Protein AF-A0A935QGN1-F1 (afdb_monomer_lite)

Secondary structure (DSSP, 8-state):
-PPPPHHHHHHHIIIIISTTS-HHHHHH-S-TTTTT---HHHHHHHHHHHHHHHS-HHHHTT--GGGGSSHHHHHHHHHT-

Sequence (81 aa):
MSKKPWDEVETELVENVFYAHDEAKVRESVDLAKEGMLDSLSIVAILEVLADASGEEEALDTAQASDFRNLGLIRALYERL

Radius of gyration: 11.6 Å; chains: 1; bounding box: 28×22×29 Å

pLDDT: mean 95.18, std 4.66, range [62.44, 98.19]

Foldseek 3Di:
DAAADLVVLLVCLCVPLQVVDDSVCQQPFPFCVVVVRDDPVSVVVLLVSLCVRHVCNVLCVPDDPVCVRHSVSSVVSSVVD

Structure (mmCIF, N/CA/C/O backbone):
data_AF-A0A935QGN1-F1
#
_entry.id   AF-A0A935QGN1-F1
#
loop_
_atom_site.group_PDB
_atom_site.id
_atom_site.type_symbol
_atom_site.label_atom_id
_atom_site.label_alt_id
_atom_site.label_comp_id
_atom_site.label_asym_id
_atom_site.label_entity_id
_atom_site.label_seq_id
_atom_site.pdbx_PDB_ins_code
_atom_site.Cartn_x
_atom_site.Cartn_y
_atom_site.Cartn_z
_atom_site.occupancy
_atom_site.B_iso_or_equiv
_atom_site.auth_seq_id
_atom_site.auth_comp_id
_atom_site.auth_asym_id
_atom_site.auth_atom_id
_atom_site.pdbx_PDB_model_num
ATOM 1 N N . MET A 1 1 ? -13.381 -3.458 14.657 1.00 62.44 1 MET A N 1
ATOM 2 C CA . MET A 1 1 ? -12.197 -4.341 14.748 1.00 62.44 1 MET A CA 1
ATOM 3 C C . MET A 1 1 ? -11.042 -3.527 15.314 1.00 62.44 1 MET A C 1
ATOM 5 O O . MET A 1 1 ? -11.171 -2.314 15.368 1.00 62.44 1 MET A O 1
ATOM 9 N N . SER A 1 2 ? -9.978 -4.157 15.816 1.00 81.38 2 SER A N 1
ATOM 10 C CA . SER A 1 2 ? -8.748 -3.428 16.157 1.00 81.38 2 SER A CA 1
ATOM 11 C C . SER A 1 2 ? -7.861 -3.398 14.915 1.00 81.38 2 SER A C 1
ATOM 13 O O . SER A 1 2 ? -7.771 -4.41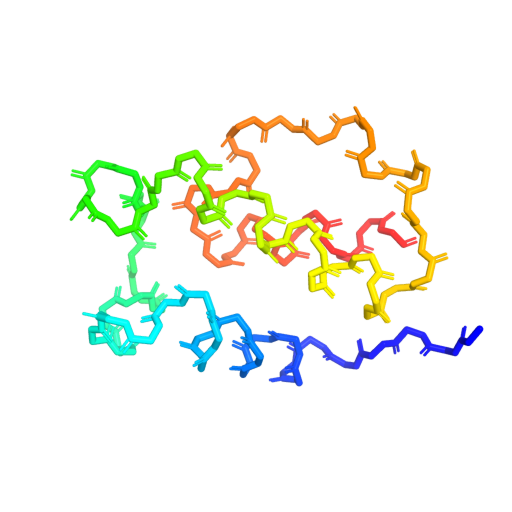2 14.227 1.00 81.38 2 SER A O 1
ATOM 15 N N . LYS A 1 3 ? -7.271 -2.239 14.628 1.00 93.31 3 LYS A N 1
ATOM 16 C CA . LYS A 1 3 ? -6.397 -1.990 13.481 1.00 93.31 3 LYS A CA 1
ATOM 17 C C . LYS A 1 3 ? -5.222 -2.976 13.441 1.00 93.31 3 LYS A C 1
ATOM 19 O O . LYS A 1 3 ? -4.565 -3.170 14.468 1.00 93.31 3 LYS A O 1
ATOM 24 N N . LYS A 1 4 ? -4.946 -3.581 12.279 1.00 97.00 4 LYS A N 1
ATOM 25 C CA . LYS A 1 4 ? -3.811 -4.509 12.113 1.00 97.00 4 LYS A CA 1
ATOM 26 C C . LYS A 1 4 ? -2.463 -3.791 12.324 1.00 97.00 4 LYS A C 1
ATOM 28 O O . LYS A 1 4 ? -2.336 -2.616 11.958 1.00 97.00 4 LYS A O 1
ATOM 33 N N . PRO A 1 5 ? -1.433 -4.457 12.874 1.00 97.12 5 PRO A N 1
ATOM 34 C CA . PRO A 1 5 ? -0.071 -3.928 12.894 1.00 97.12 5 PRO A CA 1
ATOM 35 C C . PRO A 1 5 ? 0.439 -3.616 11.482 1.00 97.12 5 PRO A C 1
ATOM 37 O O . PRO A 1 5 ? 0.120 -4.333 10.537 1.00 97.12 5 PRO A O 1
ATOM 40 N N . TRP A 1 6 ? 1.267 -2.574 11.340 1.00 97.31 6 TRP A N 1
ATOM 41 C CA . TRP A 1 6 ? 1.820 -2.196 10.032 1.00 97.31 6 TRP A CA 1
ATOM 42 C C . TRP A 1 6 ? 2.578 -3.345 9.359 1.00 97.31 6 TRP A C 1
ATOM 44 O O . TRP A 1 6 ? 2.413 -3.534 8.164 1.00 97.31 6 TRP A O 1
ATOM 54 N N . ASP A 1 7 ? 3.348 -4.137 10.105 1.00 97.62 7 ASP A N 1
ATOM 55 C CA . ASP A 1 7 ? 4.150 -5.224 9.525 1.00 97.62 7 ASP A CA 1
ATOM 56 C C . ASP A 1 7 ? 3.274 -6.289 8.829 1.00 97.62 7 ASP A C 1
ATOM 58 O O . ASP A 1 7 ? 3.671 -6.864 7.814 1.00 97.62 7 ASP A O 1
ATOM 62 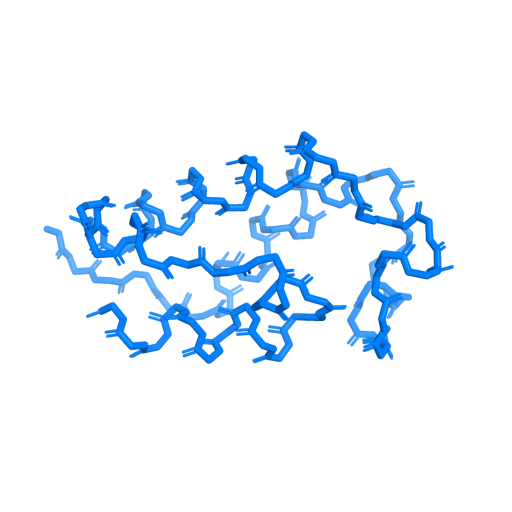N N . GLU A 1 8 ? 2.052 -6.516 9.328 1.00 97.94 8 GLU A N 1
ATOM 63 C CA . GLU A 1 8 ? 1.068 -7.396 8.682 1.00 97.94 8 GLU A CA 1
ATOM 64 C C . GLU A 1 8 ? 0.504 -6.754 7.408 1.00 97.94 8 GLU A C 1
ATOM 66 O O . GLU A 1 8 ? 0.436 -7.404 6.368 1.00 97.94 8 GLU A O 1
ATOM 71 N N . VAL A 1 9 ? 0.172 -5.460 7.458 1.00 98.00 9 VAL A N 1
ATOM 72 C CA . VAL A 1 9 ? -0.314 -4.704 6.292 1.00 98.00 9 VAL A CA 1
ATOM 73 C C . VAL A 1 9 ? 0.747 -4.632 5.198 1.00 98.00 9 VAL A C 1
ATOM 75 O O . VAL A 1 9 ? 0.447 -4.860 4.033 1.00 98.00 9 VAL A O 1
ATOM 78 N N . GLU A 1 10 ? 1.999 -4.354 5.557 1.00 98.19 10 GLU A N 1
ATOM 79 C CA . GLU A 1 10 ? 3.116 -4.318 4.617 1.00 98.19 10 GLU A CA 1
ATOM 80 C C . GLU A 1 10 ? 3.300 -5.670 3.926 1.00 98.19 10 GLU A C 1
ATOM 82 O O . GLU A 1 10 ? 3.485 -5.712 2.710 1.00 98.19 10 GLU A O 1
ATOM 87 N N . THR A 1 11 ? 3.199 -6.767 4.682 1.00 97.81 11 THR A N 1
ATOM 88 C CA . THR A 1 11 ? 3.258 -8.126 4.129 1.00 97.81 11 THR A CA 1
ATOM 89 C C . THR A 1 11 ? 2.119 -8.354 3.134 1.00 97.81 11 THR A C 1
ATOM 91 O O . THR A 1 11 ? 2.375 -8.757 2.003 1.00 97.81 11 THR A O 1
ATOM 94 N N . GLU A 1 12 ? 0.879 -8.008 3.494 1.00 97.62 12 GLU A N 1
ATOM 95 C CA . GLU A 1 12 ? -0.278 -8.135 2.596 1.00 97.62 12 GLU A CA 1
ATOM 96 C C . GLU A 1 12 ? -0.126 -7.287 1.323 1.00 97.62 12 GLU A C 1
ATOM 98 O O . GLU A 1 12 ? -0.469 -7.746 0.233 1.00 97.62 12 GLU A O 1
ATOM 103 N N . LEU A 1 13 ? 0.423 -6.074 1.423 1.00 98.06 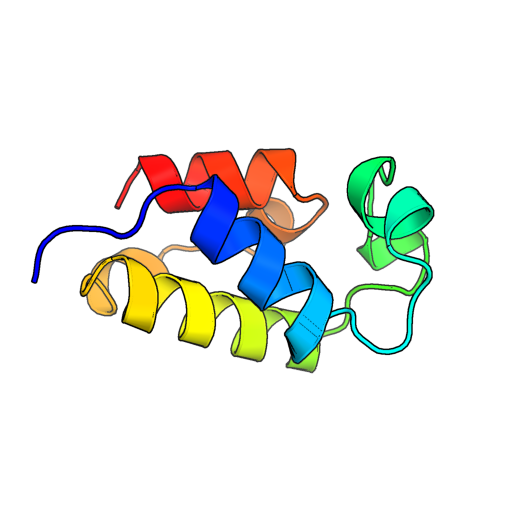13 LEU A N 1
ATOM 104 C CA . LEU A 1 13 ? 0.687 -5.221 0.263 1.00 98.06 13 LEU A CA 1
ATOM 105 C C . LEU A 1 13 ? 1.733 -5.842 -0.668 1.00 98.06 13 LEU A C 1
ATOM 107 O O . LEU A 1 13 ? 1.526 -5.900 -1.881 1.00 98.06 13 LEU A O 1
ATOM 111 N N . VAL A 1 14 ? 2.851 -6.318 -0.123 1.00 97.69 14 VAL A N 1
ATOM 112 C CA . VAL A 1 14 ? 3.912 -6.953 -0.915 1.00 97.69 14 VAL A CA 1
ATOM 113 C C . VAL A 1 14 ? 3.403 -8.231 -1.586 1.00 97.69 14 VAL A C 1
ATOM 115 O O . VAL A 1 14 ? 3.619 -8.414 -2.783 1.00 97.69 14 VAL A O 1
ATOM 118 N N . GLU A 1 15 ? 2.701 -9.088 -0.845 1.00 96.25 15 GLU A N 1
ATOM 119 C CA . GLU A 1 15 ? 2.275 -10.406 -1.324 1.00 96.25 15 GLU A CA 1
ATOM 120 C C . GLU A 1 15 ? 1.052 -10.368 -2.245 1.00 96.25 15 GLU A C 1
ATOM 122 O O . GLU A 1 15 ? 0.947 -11.221 -3.124 1.00 96.25 15 GLU A O 1
ATOM 127 N N . ASN A 1 16 ? 0.137 -9.406 -2.074 1.00 95.62 16 ASN A N 1
ATOM 128 C CA . ASN A 1 16 ? -1.125 -9.375 -2.826 1.00 95.62 16 ASN A CA 1
ATOM 129 C C . ASN A 1 16 ? -1.197 -8.247 -3.858 1.00 95.62 16 ASN A C 1
ATOM 131 O O . ASN A 1 16 ? -1.801 -8.433 -4.914 1.00 95.62 16 ASN A O 1
ATOM 135 N N . VAL A 1 17 ? -0.584 -7.088 -3.592 1.00 97.12 17 VAL A N 1
ATOM 136 C CA . VAL A 1 17 ? -0.597 -5.951 -4.530 1.00 97.12 17 VAL A CA 1
ATOM 137 C C . VAL A 1 17 ? 0.635 -5.984 -5.422 1.00 97.12 17 VAL A C 1
ATOM 139 O O . VAL A 1 17 ? 0.523 -5.916 -6.644 1.00 97.12 17 VAL A O 1
ATOM 142 N N . PHE A 1 18 ? 1.818 -6.118 -4.822 1.00 97.38 18 PHE A N 1
ATOM 143 C CA . PHE A 1 18 ? 3.093 -6.024 -5.532 1.00 97.38 18 PHE A CA 1
ATOM 144 C C . PHE A 1 18 ? 3.712 -7.386 -5.873 1.00 97.38 18 PHE A C 1
ATOM 146 O O . PHE A 1 18 ? 4.894 -7.454 -6.198 1.00 97.38 18 PHE A O 1
ATOM 153 N N . TYR A 1 19 ? 2.912 -8.455 -5.882 1.00 95.56 19 TYR A N 1
ATOM 154 C CA . TYR A 1 19 ? 3.347 -9.842 -6.107 1.00 95.56 19 TYR A CA 1
ATOM 155 C C . TYR A 1 19 ? 4.141 -10.070 -7.405 1.00 95.56 19 TYR A C 1
ATOM 157 O O . TYR A 1 19 ? 4.892 -11.037 -7.529 1.00 95.56 19 TYR A O 1
ATOM 165 N N . ALA A 1 20 ? 3.948 -9.206 -8.405 1.00 95.75 20 ALA A N 1
ATOM 166 C CA . ALA A 1 20 ? 4.635 -9.269 -9.692 1.00 95.75 20 ALA A CA 1
ATOM 167 C C . ALA A 1 20 ? 6.024 -8.598 -9.677 1.00 95.75 20 ALA A C 1
ATOM 169 O O . ALA A 1 20 ? 6.718 -8.593 -10.699 1.00 95.75 20 ALA A O 1
ATOM 170 N N . HIS A 1 21 ? 6.428 -8.009 -8.552 1.00 96.62 21 HIS A N 1
ATOM 171 C CA . HIS A 1 21 ? 7.653 -7.235 -8.402 1.00 96.62 21 HIS A CA 1
ATOM 172 C C . HIS A 1 21 ? 8.586 -7.848 -7.360 1.00 96.62 21 HIS A C 1
ATOM 174 O O . HIS A 1 21 ? 8.182 -8.620 -6.496 1.00 96.62 21 HIS A O 1
ATOM 180 N N . ASP A 1 22 ? 9.867 -7.496 -7.458 1.00 97.06 22 ASP A N 1
ATOM 181 C CA . ASP A 1 22 ? 10.843 -7.856 -6.437 1.00 97.06 22 ASP A CA 1
ATOM 182 C C . ASP A 1 22 ? 10.543 -7.097 -5.137 1.00 97.06 22 ASP A C 1
ATOM 184 O O . ASP A 1 22 ? 10.466 -5.869 -5.120 1.00 97.06 22 ASP A O 1
ATOM 188 N N . GLU A 1 23 ? 10.375 -7.839 -4.050 1.00 96.62 23 GLU A N 1
ATOM 189 C CA . GLU A 1 23 ? 9.985 -7.317 -2.742 1.00 96.62 23 GLU A CA 1
ATOM 190 C C . GLU A 1 23 ? 10.998 -6.307 -2.178 1.00 96.62 23 GLU A C 1
ATOM 192 O O . GLU A 1 23 ? 10.600 -5.273 -1.634 1.00 96.62 23 GLU A O 1
ATOM 197 N N . ALA A 1 24 ? 12.303 -6.552 -2.339 1.00 96.69 24 ALA A N 1
ATOM 198 C CA . ALA A 1 24 ? 13.325 -5.610 -1.884 1.00 96.69 24 ALA A CA 1
ATOM 199 C C . ALA A 1 24 ? 13.230 -4.298 -2.675 1.00 96.69 24 ALA A C 1
ATOM 201 O O . ALA A 1 24 ? 13.248 -3.214 -2.090 1.00 96.69 24 ALA A O 1
ATOM 202 N N . LYS A 1 25 ? 13.015 -4.392 -3.991 1.00 97.38 25 LYS A N 1
ATOM 203 C CA . LYS A 1 25 ? 12.808 -3.222 -4.847 1.00 97.38 25 LYS A CA 1
ATOM 204 C C . LYS A 1 25 ? 11.564 -2.419 -4.456 1.00 97.38 25 LYS A C 1
ATOM 206 O O . LYS A 1 25 ? 11.624 -1.193 -4.447 1.00 97.38 25 LYS A O 1
ATOM 211 N N . VAL A 1 26 ? 10.456 -3.076 -4.110 1.00 97.50 26 VAL A N 1
ATOM 212 C CA . VAL A 1 26 ? 9.233 -2.394 -3.644 1.00 97.50 26 VAL A CA 1
ATOM 213 C C . VAL A 1 26 ? 9.501 -1.629 -2.346 1.00 97.50 26 VAL A C 1
ATOM 215 O O . VAL A 1 26 ? 9.109 -0.467 -2.231 1.00 97.50 26 VAL A O 1
ATOM 218 N N . ARG A 1 27 ? 10.212 -2.242 -1.388 1.00 97.06 27 ARG A N 1
ATOM 219 C CA . ARG A 1 27 ? 10.547 -1.605 -0.102 1.00 97.06 27 ARG A CA 1
ATOM 220 C C . ARG A 1 27 ? 11.498 -0.424 -0.225 1.00 97.06 27 ARG A C 1
ATOM 222 O O . ARG A 1 27 ? 11.363 0.551 0.511 1.00 97.06 27 ARG A O 1
ATOM 229 N N . GLU A 1 28 ? 12.459 -0.512 -1.134 1.00 97.25 28 GLU A N 1
ATOM 230 C CA . GLU A 1 28 ? 13.475 0.523 -1.341 1.00 97.25 28 GLU A CA 1
ATOM 231 C C . GLU A 1 28 ? 13.020 1.630 -2.307 1.00 97.25 28 GLU A C 1
ATOM 233 O O 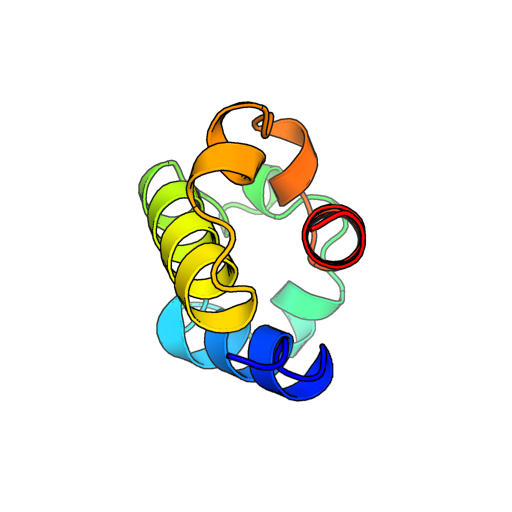. GLU A 1 28 ? 13.691 2.660 -2.425 1.00 97.25 28 GLU A O 1
ATOM 238 N N . SER A 1 29 ? 11.887 1.444 -2.993 1.00 97.81 29 SER A N 1
ATOM 239 C CA . SER A 1 29 ? 11.396 2.385 -3.997 1.00 97.81 29 SER A CA 1
ATOM 240 C C . SER A 1 29 ? 11.069 3.751 -3.397 1.00 97.81 29 SER A C 1
ATOM 242 O O . SER A 1 29 ? 10.360 3.886 -2.398 1.00 97.81 29 SER A O 1
ATOM 244 N N . VAL A 1 30 ? 11.547 4.798 -4.068 1.00 97.12 30 VAL A N 1
ATOM 245 C CA . VAL A 1 30 ? 11.230 6.191 -3.719 1.00 97.12 30 VAL A CA 1
ATOM 246 C C . VAL A 1 30 ? 9.944 6.644 -4.420 1.00 97.12 30 VAL A C 1
ATOM 248 O O . VAL A 1 30 ? 9.228 7.504 -3.897 1.00 97.12 30 VAL A O 1
ATOM 251 N N . ASP A 1 31 ? 9.655 6.078 -5.596 1.00 97.31 31 ASP A N 1
ATOM 252 C CA . ASP A 1 31 ? 8.494 6.404 -6.426 1.00 97.31 31 ASP A CA 1
ATOM 253 C C . ASP A 1 31 ? 8.063 5.184 -7.270 1.00 97.31 31 ASP A C 1
ATOM 255 O O . ASP A 1 31 ? 8.473 5.017 -8.422 1.00 97.31 31 ASP A O 1
ATOM 259 N N . LEU A 1 32 ? 7.199 4.343 -6.694 1.00 97.62 32 LEU A N 1
ATOM 260 C CA . LEU A 1 32 ? 6.667 3.113 -7.287 1.00 97.62 32 LEU A CA 1
ATOM 261 C C . LEU A 1 32 ? 6.015 3.367 -8.655 1.00 97.62 32 LEU A C 1
ATOM 263 O O . LEU A 1 32 ? 6.130 2.544 -9.562 1.00 97.62 32 LEU A O 1
ATOM 267 N N . ALA A 1 33 ? 5.367 4.523 -8.835 1.00 95.31 33 ALA A N 1
ATOM 268 C CA . ALA A 1 33 ? 4.717 4.885 -10.093 1.00 95.31 33 ALA A CA 1
ATOM 269 C C . ALA A 1 33 ? 5.743 5.156 -11.198 1.00 95.31 33 ALA A C 1
ATOM 271 O O . ALA A 1 33 ? 5.623 4.630 -12.305 1.00 95.31 33 ALA A O 1
ATOM 272 N N . LYS A 1 34 ? 6.789 5.943 -10.908 1.00 96.31 34 LYS A N 1
ATOM 273 C CA . LYS A 1 34 ? 7.865 6.202 -11.883 1.00 96.31 34 LYS A CA 1
ATOM 274 C C . LYS A 1 34 ? 8.662 4.955 -12.230 1.00 96.31 34 LYS A C 1
ATOM 276 O O . LYS A 1 34 ? 9.184 4.857 -13.337 1.00 96.31 34 LYS A O 1
ATOM 281 N N . GLU A 1 35 ? 8.768 4.028 -11.289 1.00 96.75 35 GLU A N 1
ATOM 282 C CA . GLU A 1 35 ? 9.476 2.767 -11.479 1.00 96.75 35 GLU A CA 1
ATOM 283 C C . GLU A 1 35 ? 8.613 1.677 -12.142 1.00 96.75 35 GLU A C 1
ATOM 285 O O . GLU A 1 35 ? 9.112 0.577 -12.389 1.00 96.75 35 GLU A O 1
ATOM 290 N N . GLY A 1 36 ? 7.349 1.984 -12.469 1.00 95.69 36 GLY A N 1
ATOM 291 C CA . GLY A 1 36 ? 6.432 1.086 -13.176 1.00 95.69 36 GLY A CA 1
ATOM 292 C C . GLY A 1 36 ? 5.877 -0.054 -12.319 1.00 95.69 36 GLY A C 1
ATOM 293 O O . GLY A 1 36 ? 5.485 -1.077 -12.870 1.00 95.69 36 GLY A O 1
ATOM 294 N N . MET A 1 37 ? 5.885 0.109 -10.994 1.00 96.69 37 MET A N 1
ATOM 295 C CA . MET A 1 37 ? 5.388 -0.864 -10.011 1.00 96.69 37 MET A CA 1
ATOM 296 C C . MET A 1 37 ? 4.029 -0.482 -9.414 1.00 96.69 37 MET A C 1
ATOM 298 O O . MET A 1 37 ? 3.433 -1.265 -8.685 1.00 96.69 37 MET A O 1
ATOM 302 N N . LEU A 1 38 ? 3.549 0.731 -9.694 1.00 96.31 38 LEU A N 1
ATOM 303 C CA . LEU A 1 38 ? 2.246 1.217 -9.257 1.00 96.31 38 LEU A CA 1
ATOM 304 C C . LEU A 1 38 ? 1.438 1.678 -10.465 1.00 96.31 38 LEU A C 1
ATOM 306 O O . LEU A 1 38 ? 1.843 2.603 -11.174 1.00 96.31 38 LEU A O 1
ATOM 310 N N . ASP A 1 39 ? 0.270 1.075 -10.648 1.00 93.88 39 ASP A N 1
ATOM 311 C CA . ASP A 1 39 ? -0.745 1.534 -11.587 1.00 93.88 39 ASP A CA 1
ATOM 312 C C . ASP A 1 39 ? -2.074 1.849 -10.876 1.00 93.88 39 ASP A C 1
ATOM 314 O O . ASP A 1 39 ? -2.188 1.806 -9.648 1.00 93.88 39 ASP A O 1
ATOM 318 N N . SER A 1 40 ? -3.097 2.222 -11.649 1.00 93.19 40 SER A N 1
ATOM 319 C CA . SER A 1 40 ? -4.415 2.547 -11.098 1.00 93.19 40 SER A CA 1
ATOM 320 C C . SER A 1 40 ? -5.092 1.366 -10.395 1.00 93.19 40 SER A C 1
ATOM 322 O O . SER A 1 40 ? -5.837 1.595 -9.448 1.00 93.19 40 SER A O 1
ATOM 324 N N . LEU A 1 41 ? -4.859 0.126 -10.842 1.00 94.00 41 LEU A N 1
ATOM 325 C CA . LEU A 1 41 ? -5.411 -1.066 -10.193 1.00 94.00 41 LEU A CA 1
ATOM 326 C C . LEU A 1 41 ? -4.670 -1.359 -8.889 1.00 94.00 41 LEU A C 1
ATOM 328 O O . LEU A 1 41 ? -5.317 -1.687 -7.898 1.00 94.00 41 LEU A O 1
ATOM 332 N N . SER A 1 42 ? -3.348 -1.164 -8.857 1.00 95.44 42 SER A N 1
ATOM 333 C CA . SER A 1 42 ? -2.567 -1.260 -7.622 1.00 95.44 42 SER A CA 1
ATOM 334 C C . SER A 1 42 ? -3.102 -0.310 -6.551 1.00 95.44 42 SER A C 1
ATOM 336 O O . SER A 1 42 ? -3.237 -0.713 -5.405 1.00 95.44 42 SER A O 1
ATOM 338 N N . ILE A 1 43 ? -3.457 0.931 -6.910 1.00 96.00 43 ILE A N 1
ATOM 339 C CA . ILE A 1 43 ? -4.022 1.902 -5.955 1.00 96.00 43 ILE A CA 1
ATOM 340 C C . ILE A 1 43 ? -5.340 1.397 -5.355 1.00 96.00 43 ILE A C 1
ATOM 342 O O . ILE A 1 43 ? -5.524 1.494 -4.145 1.00 96.00 43 ILE A O 1
ATOM 346 N N . VAL A 1 44 ? -6.239 0.838 -6.171 1.00 95.44 44 VAL A N 1
ATOM 347 C CA . VAL A 1 44 ? -7.508 0.274 -5.678 1.00 95.44 44 VAL A CA 1
ATOM 348 C C . VAL A 1 44 ? -7.245 -0.895 -4.728 1.00 95.44 44 VAL A C 1
ATOM 350 O O . VAL A 1 44 ? -7.789 -0.914 -3.630 1.00 95.44 44 VAL A O 1
ATOM 353 N N . ALA A 1 45 ? -6.346 -1.810 -5.092 1.00 96.88 45 ALA A N 1
ATOM 354 C CA . ALA A 1 45 ? -5.993 -2.940 -4.235 1.00 96.88 45 ALA A CA 1
ATOM 355 C C . ALA A 1 45 ? -5.321 -2.495 -2.920 1.00 96.88 45 ALA A C 1
ATOM 357 O O . ALA A 1 45 ? -5.575 -3.077 -1.870 1.00 96.88 45 ALA A O 1
ATOM 358 N N . ILE A 1 46 ? -4.505 -1.432 -2.941 1.00 97.75 46 ILE A N 1
ATOM 359 C CA . ILE A 1 46 ? -3.959 -0.833 -1.713 1.00 97.75 46 ILE A CA 1
ATOM 360 C C . ILE A 1 46 ? -5.096 -0.308 -0.836 1.00 97.75 46 ILE A C 1
ATOM 362 O O . ILE A 1 46 ? -5.109 -0.594 0.355 1.00 97.75 46 ILE A O 1
ATOM 366 N N . LEU A 1 47 ? -6.043 0.444 -1.403 1.00 96.94 47 LEU A N 1
ATOM 367 C CA . LEU A 1 47 ? -7.185 0.982 -0.659 1.00 96.94 47 LEU A CA 1
ATOM 368 C C . LEU A 1 47 ? -8.009 -0.125 0.010 1.00 96.94 47 LEU A C 1
ATOM 370 O O . LEU A 1 47 ? -8.340 0.013 1.183 1.00 96.94 47 LEU A O 1
ATOM 374 N N . GLU A 1 48 ? -8.270 -1.229 -0.693 1.00 96.00 48 GLU A N 1
ATOM 375 C CA . GLU A 1 48 ? -8.966 -2.400 -0.139 1.00 96.00 48 GLU A CA 1
ATOM 376 C C . GLU A 1 48 ? -8.193 -3.013 1.039 1.00 96.00 48 GLU A C 1
ATOM 378 O O . GLU A 1 48 ? -8.760 -3.201 2.114 1.00 96.00 48 GLU A O 1
ATOM 383 N N . VAL A 1 49 ? -6.879 -3.228 0.889 1.00 97.31 49 VAL A N 1
ATOM 384 C CA . VAL A 1 49 ? -6.026 -3.738 1.979 1.00 97.31 49 VAL A CA 1
ATOM 385 C C . VAL A 1 49 ? -6.049 -2.799 3.189 1.00 97.31 49 VAL A C 1
ATOM 387 O O . VAL A 1 49 ? -6.153 -3.256 4.327 1.00 97.31 49 VAL A O 1
ATOM 390 N N . LEU A 1 50 ? -5.973 -1.481 2.972 1.00 97.12 50 LEU A N 1
ATOM 391 C CA . LEU A 1 50 ? -6.016 -0.507 4.063 1.00 97.12 50 LEU A CA 1
ATOM 392 C C . LEU A 1 50 ? -7.384 -0.480 4.757 1.00 97.12 50 LEU A C 1
ATOM 394 O O . LEU A 1 50 ? -7.417 -0.421 5.986 1.00 97.12 50 LEU A O 1
ATOM 398 N N . ALA A 1 51 ? -8.483 -0.545 3.999 1.00 95.88 51 ALA A N 1
ATOM 399 C CA . ALA A 1 51 ? -9.845 -0.565 4.530 1.00 95.88 51 ALA A CA 1
ATOM 400 C C . ALA A 1 51 ? -10.098 -1.820 5.376 1.00 95.88 51 ALA A C 1
ATOM 402 O O . ALA A 1 51 ? -10.591 -1.712 6.499 1.00 95.88 51 ALA A O 1
ATOM 403 N N . ASP A 1 52 ? -9.682 -2.991 4.892 1.00 95.62 52 ASP A N 1
ATOM 404 C CA . ASP A 1 52 ? -9.793 -4.255 5.625 1.00 95.62 52 ASP A CA 1
ATOM 405 C C . ASP A 1 52 ? -8.921 -4.268 6.891 1.00 95.62 52 ASP A C 1
ATOM 407 O O . ASP A 1 52 ? -9.288 -4.853 7.916 1.00 95.62 52 ASP A O 1
ATOM 411 N N . ALA A 1 53 ? -7.754 -3.620 6.842 1.00 96.62 53 ALA A N 1
ATOM 412 C CA . ALA A 1 53 ? -6.816 -3.570 7.956 1.00 96.62 53 ALA A CA 1
ATOM 413 C C . ALA A 1 53 ? -7.210 -2.571 9.058 1.00 96.62 53 ALA A C 1
ATOM 415 O O . ALA A 1 53 ? -6.977 -2.852 10.240 1.00 96.62 53 ALA A O 1
ATOM 416 N N . SER A 1 54 ? -7.787 -1.417 8.702 1.00 95.12 54 SER A N 1
ATOM 417 C CA . SER A 1 54 ? -8.203 -0.377 9.657 1.00 95.12 54 SER A CA 1
ATOM 418 C C . SER A 1 54 ? -9.665 -0.504 10.089 1.00 95.12 54 SER A C 1
ATOM 420 O O . SER A 1 54 ? -9.998 -0.209 11.237 1.00 95.12 54 SER A O 1
ATOM 422 N N . GLY A 1 55 ? -10.538 -0.975 9.196 1.00 93.38 55 GLY A N 1
ATOM 423 C CA . GLY A 1 55 ? -11.989 -0.864 9.325 1.00 93.38 55 GLY A CA 1
ATOM 424 C C . GLY A 1 55 ? -12.533 0.542 9.035 1.00 93.38 55 GLY A C 1
ATOM 425 O O . GLY A 1 55 ? -13.689 0.802 9.363 1.00 93.38 55 GLY A O 1
ATOM 426 N N . GLU A 1 56 ? -11.726 1.441 8.460 1.00 91.50 56 GLU A N 1
ATOM 427 C CA . GLU A 1 56 ? -12.059 2.853 8.204 1.00 91.50 56 GLU A CA 1
ATOM 428 C C . GLU A 1 56 ? -12.125 3.178 6.704 1.00 91.50 56 GLU A C 1
ATOM 430 O O . GLU A 1 56 ? -11.353 3.982 6.181 1.00 91.50 56 GLU A O 1
ATOM 435 N N . GLU A 1 57 ? -13.065 2.549 6.000 1.00 90.00 57 GLU A N 1
ATOM 436 C CA . GLU A 1 57 ? -13.262 2.751 4.557 1.00 90.00 57 GLU A CA 1
ATOM 437 C C . GLU A 1 57 ? -13.589 4.218 4.210 1.00 90.00 57 GLU A C 1
ATOM 439 O O . GLU A 1 57 ? -12.967 4.796 3.325 1.00 90.00 57 GLU A O 1
ATOM 444 N N . GLU A 1 58 ? -14.479 4.874 4.966 1.00 89.00 58 GLU A N 1
ATOM 445 C CA . GLU A 1 58 ? -14.894 6.265 4.699 1.00 89.00 58 GLU A CA 1
ATOM 446 C C . GLU A 1 58 ? -13.741 7.281 4.814 1.00 89.00 58 GLU A C 1
ATOM 448 O O . GLU A 1 58 ? -13.728 8.306 4.131 1.00 89.00 58 GLU A O 1
ATOM 453 N N . ALA A 1 59 ? -12.744 7.020 5.666 1.00 88.25 59 ALA A N 1
ATOM 454 C CA . ALA A 1 59 ? -11.602 7.919 5.838 1.00 88.25 59 ALA A CA 1
ATOM 455 C C . ALA A 1 59 ? -10.669 7.915 4.609 1.00 88.25 59 ALA A C 1
ATOM 457 O O . ALA A 1 59 ? -9.994 8.914 4.321 1.00 88.25 59 ALA A O 1
ATOM 458 N N . LEU A 1 60 ? -10.670 6.818 3.847 1.00 93.19 60 LEU A N 1
ATOM 459 C CA . LEU A 1 60 ? -9.847 6.633 2.656 1.00 93.19 60 LEU A CA 1
ATOM 460 C C . LEU A 1 60 ? -10.352 7.404 1.428 1.00 93.19 60 LEU A C 1
ATOM 462 O O . LEU A 1 60 ? -9.558 7.649 0.521 1.00 93.19 60 LEU A O 1
ATOM 466 N N . ASP A 1 61 ? -11.596 7.897 1.424 1.00 90.88 61 ASP A N 1
ATOM 467 C CA . ASP A 1 61 ? -12.148 8.736 0.341 1.00 90.88 61 ASP A CA 1
ATOM 468 C C . ASP A 1 61 ? -11.344 10.029 0.107 1.00 90.88 61 ASP A C 1
ATOM 470 O O . ASP A 1 61 ? -11.419 10.662 -0.949 1.00 90.88 61 ASP A O 1
ATOM 474 N N . THR A 1 62 ? -10.560 10.443 1.104 1.00 89.50 62 THR A N 1
ATOM 475 C CA . THR A 1 62 ? -9.710 11.638 1.038 1.00 89.50 62 THR A CA 1
ATOM 476 C C . THR A 1 62 ? -8.304 11.372 0.498 1.00 89.50 62 THR A C 1
ATOM 478 O O . THR A 1 62 ? -7.570 12.330 0.215 1.00 89.50 62 THR A O 1
ATOM 481 N N . ALA A 1 63 ? -7.927 10.101 0.323 1.00 93.94 63 ALA A N 1
ATOM 482 C CA . ALA A 1 63 ? -6.602 9.708 -0.131 1.00 93.94 63 ALA A CA 1
ATOM 483 C C . ALA A 1 63 ? -6.297 10.268 -1.528 1.00 93.94 63 ALA A C 1
ATOM 485 O O . ALA A 1 63 ? -7.142 10.316 -2.423 1.00 93.94 63 ALA A O 1
ATOM 486 N N . GLN A 1 64 ? -5.061 10.711 -1.725 1.00 94.06 64 GLN A N 1
ATOM 487 C CA . GLN A 1 64 ? -4.584 11.267 -2.983 1.00 94.06 64 GLN A CA 1
ATOM 488 C C . GLN A 1 64 ? -3.623 10.291 -3.653 1.00 94.06 64 GLN A C 1
ATOM 490 O O . GLN A 1 64 ? -2.897 9.554 -2.993 1.00 94.06 64 GLN A O 1
ATOM 495 N N . ALA A 1 65 ? -3.508 10.353 -4.982 1.00 90.50 65 ALA A N 1
ATOM 496 C CA . ALA A 1 65 ? -2.557 9.519 -5.726 1.00 90.50 65 ALA A CA 1
ATOM 497 C C . ALA A 1 65 ? -1.104 9.638 -5.206 1.00 90.50 65 ALA A C 1
ATOM 499 O O . ALA A 1 65 ? -0.312 8.705 -5.320 1.00 90.50 65 ALA A O 1
ATOM 500 N N . SER A 1 66 ? -0.737 10.786 -4.624 1.00 93.56 66 SER A N 1
ATOM 501 C CA . SER A 1 66 ? 0.578 11.000 -4.015 1.00 93.56 66 SER A CA 1
ATOM 502 C C . SER A 1 66 ? 0.829 10.184 -2.746 1.00 93.56 66 SER A C 1
ATOM 504 O O . SER A 1 66 ? 1.995 9.930 -2.458 1.00 93.56 66 SER A O 1
ATOM 506 N N . ASP A 1 67 ? -0.210 9.769 -2.014 1.00 96.88 67 ASP A N 1
ATOM 507 C CA . ASP A 1 67 ? -0.074 8.958 -0.795 1.00 96.88 67 ASP A CA 1
ATOM 508 C C . ASP A 1 67 ? 0.441 7.537 -1.100 1.00 96.88 67 ASP A C 1
ATOM 510 O O . ASP A 1 67 ? 0.982 6.874 -0.223 1.00 96.88 67 ASP A O 1
ATOM 514 N N . PHE A 1 68 ? 0.356 7.084 -2.356 1.00 96.94 68 PHE A N 1
ATOM 515 C CA . PHE A 1 68 ? 0.726 5.724 -2.768 1.00 96.94 68 PHE A CA 1
ATOM 516 C C . PHE A 1 68 ? 2.116 5.614 -3.408 1.00 96.94 68 PHE A C 1
ATOM 518 O O . PHE A 1 68 ? 2.490 4.551 -3.895 1.00 96.94 68 PHE A O 1
ATOM 525 N N . ARG A 1 69 ? 2.904 6.700 -3.447 1.00 96.62 69 ARG A N 1
ATOM 526 C CA . ARG A 1 69 ? 4.179 6.717 -4.194 1.00 96.62 69 ARG A CA 1
ATOM 527 C C . ARG A 1 69 ? 5.244 5.778 -3.640 1.00 96.62 69 ARG A C 1
ATOM 529 O O . ARG A 1 69 ? 6.135 5.404 -4.387 1.00 96.62 69 ARG A O 1
ATOM 536 N N . ASN A 1 70 ? 5.197 5.430 -2.364 1.00 97.94 70 ASN A N 1
ATOM 537 C CA . ASN A 1 70 ? 6.088 4.445 -1.755 1.00 97.94 70 ASN A CA 1
ATOM 538 C C . ASN A 1 70 ? 5.454 3.902 -0.472 1.00 97.94 70 ASN A C 1
ATOM 540 O O . ASN A 1 70 ? 4.513 4.500 0.057 1.00 97.94 70 ASN A O 1
ATOM 544 N N . LEU A 1 71 ? 5.992 2.796 0.051 1.00 97.88 71 LEU A N 1
ATOM 545 C CA . LEU A 1 71 ? 5.467 2.162 1.265 1.00 97.88 71 LEU A CA 1
ATOM 546 C C . LEU A 1 71 ? 5.471 3.100 2.479 1.00 97.88 71 LEU A C 1
ATOM 548 O O . LEU A 1 71 ? 4.578 3.016 3.315 1.00 97.88 71 LEU A O 1
ATOM 552 N N . GLY A 1 72 ? 6.422 4.036 2.565 1.00 98.12 72 GLY 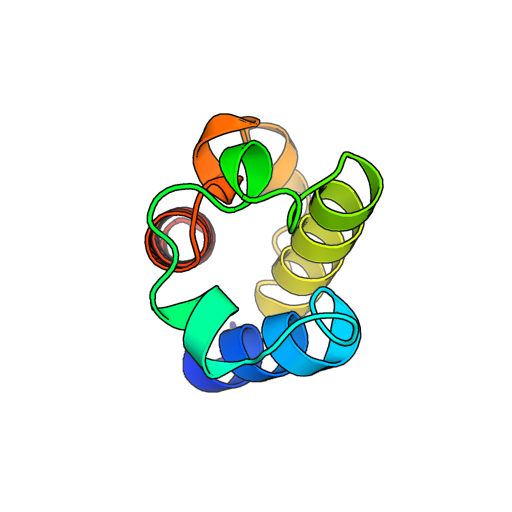A N 1
ATOM 553 C CA . GLY A 1 72 ? 6.475 5.012 3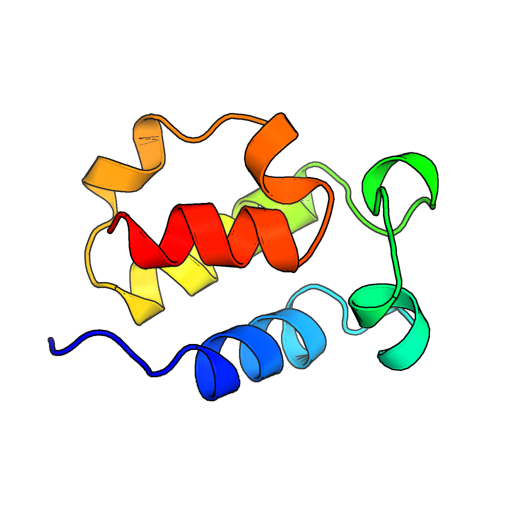.655 1.00 98.12 72 GLY A CA 1
ATOM 554 C C . GLY A 1 72 ? 5.283 5.975 3.664 1.00 98.12 72 GLY A C 1
ATOM 555 O O . GLY A 1 72 ? 4.741 6.280 4.725 1.00 98.12 72 GLY A O 1
ATOM 556 N N . LEU A 1 73 ? 4.841 6.433 2.492 1.00 98.19 73 LEU A N 1
ATOM 557 C CA . LEU A 1 73 ? 3.659 7.291 2.370 1.00 98.19 73 LEU A CA 1
ATOM 558 C C . LEU A 1 73 ? 2.360 6.505 2.572 1.00 98.19 73 LEU A C 1
ATOM 560 O O . LEU A 1 73 ? 1.459 7.004 3.245 1.00 98.19 73 LEU A O 1
ATOM 564 N N . ILE A 1 74 ? 2.307 5.257 2.097 1.00 98.12 74 ILE A N 1
ATOM 565 C CA . ILE A 1 74 ? 1.176 4.352 2.346 1.00 98.12 74 ILE A CA 1
ATOM 566 C C . ILE A 1 74 ? 1.037 4.098 3.849 1.00 98.12 74 ILE A C 1
ATOM 568 O O . ILE A 1 74 ? -0.060 4.196 4.394 1.00 98.12 74 ILE A O 1
ATOM 572 N N . ARG A 1 75 ? 2.153 3.870 4.548 1.00 98.12 75 ARG A N 1
ATOM 573 C CA . ARG A 1 75 ? 2.187 3.765 6.007 1.00 98.12 75 ARG A CA 1
ATOM 574 C C . ARG A 1 75 ? 1.679 5.027 6.684 1.00 98.12 75 ARG A C 1
ATOM 576 O O . ARG A 1 75 ? 0.859 4.938 7.588 1.00 98.12 75 ARG A O 1
ATOM 583 N N . ALA A 1 76 ? 2.136 6.199 6.247 1.00 97.25 76 ALA A N 1
ATOM 584 C CA . ALA A 1 76 ? 1.693 7.468 6.813 1.00 97.25 76 ALA A CA 1
ATOM 585 C C . ALA A 1 76 ? 0.196 7.727 6.570 1.00 97.25 76 ALA A C 1
ATOM 587 O O . ALA A 1 76 ? -0.461 8.350 7.400 1.00 97.25 76 ALA A O 1
ATOM 588 N N . LEU A 1 77 ? -0.366 7.279 5.442 1.00 96.50 77 LEU A N 1
ATOM 589 C CA . LEU A 1 77 ? -1.814 7.248 5.229 1.00 96.50 77 LEU A CA 1
ATOM 590 C C . LEU A 1 77 ? -2.483 6.291 6.214 1.00 96.50 77 LEU A C 1
ATOM 592 O O . LEU A 1 77 ? -3.356 6.725 6.955 1.00 96.50 77 LEU A O 1
ATOM 596 N N . TYR A 1 78 ? -2.025 5.041 6.279 1.00 96.94 78 TYR A N 1
ATOM 597 C CA . TYR A 1 78 ? -2.591 4.029 7.161 1.00 96.94 78 TYR A CA 1
ATOM 598 C C . TYR A 1 78 ? -2.585 4.468 8.621 1.00 96.94 78 TYR A C 1
ATOM 600 O O . TYR A 1 78 ? -3.605 4.363 9.280 1.00 96.94 78 TYR A O 1
ATOM 608 N N . GLU A 1 79 ? -1.480 5.003 9.142 1.00 95.06 79 GLU A N 1
ATOM 609 C CA . GLU A 1 79 ? -1.340 5.454 10.533 1.00 95.06 79 GLU A CA 1
ATOM 610 C C . GLU A 1 79 ? -2.317 6.579 10.922 1.00 95.06 79 GLU A C 1
ATOM 612 O O . GLU A 1 79 ? -2.596 6.725 12.111 1.00 95.06 79 GLU A O 1
ATOM 617 N N . ARG A 1 80 ? -2.861 7.325 9.948 1.00 92.62 80 ARG A N 1
ATOM 618 C CA . ARG A 1 80 ? -3.857 8.391 10.159 1.00 92.62 80 ARG A CA 1
ATOM 619 C C . ARG A 1 80 ? -5.311 7.903 10.223 1.00 92.62 80 ARG A C 1
ATOM 621 O O . ARG A 1 80 ? -6.149 8.716 10.602 1.00 92.62 80 ARG A O 1
ATOM 628 N N . LEU A 1 81 ? -5.573 6.655 9.821 1.00 89.25 81 LEU A N 1
ATOM 629 C CA . LEU A 1 81 ? -6.860 5.963 9.974 1.00 89.25 81 LEU A CA 1
ATOM 630 C C . LEU A 1 81 ? -6.982 5.495 11.429 1.00 89.25 81 LEU A C 1
ATOM 632 O O . LEU A 1 81 ? -7.626 6.183 12.232 1.00 89.25 81 LEU A O 1
#